Protein AF-A0A1T1GB81-F1 (afdb_monomer)

InterPro domains:
  IPR003439 ABC transporter-like, ATP-binding domain [PF00005] (100-125)
  IPR027417 P-loop containing nucleoside triphosphate hydrolase [G3DSA:3.40.50.300] (64-126)
  IPR027417 P-loop containing nucleoside triphosphate hydrolase [SSF52540] (36-125)

pLDDT: mean 88.66, std 5.82, range [67.81, 97.56]

Nearest PDB structures (foldseek):
  8qoe-assembly1_A  TM=6.851E-01  e=5.433E-01  Bacillus subtilis
  9dbq-assembly1_B  TM=5.123E-01  e=2.347E-01  Homo sapiens
  7ekl-assembly1_A  TM=4.984E-01  e=2.347E-01  Homo sapiens
  7sgr-assembly1_F  TM=5.328E-01  e=8.537E-01  Escherichia coli CFT073
  6par-assembly3_E  TM=5.739E-01  e=3.106E+00  Novosphingobium aromaticivorans DSM 12444

Mean predicted aligned error: 10.97 Å

Solvent-accessible surface area (backbone atoms only — not comparable to full-atom values): 7987 Å² total; per-residue (Å²): 110,70,70,55,52,41,51,48,44,46,47,46,17,69,74,70,67,76,42,53,71,70,56,31,51,51,55,39,52,51,54,63,62,49,47,58,60,54,52,50,54,62,66,42,47,65,56,53,54,51,51,50,53,53,51,53,52,56,62,69,63,66,67,79,76,89,63,94,71,71,85,73,80,82,82,67,93,81,64,55,68,50,75,44,75,67,43,66,49,67,52,96,82,67,84,48,72,41,67,72,37,74,46,78,47,52,70,91,64,89,83,84,92,83,78,63,90,91,68,41,63,69,72,73,76,106

Organism: Oceanospirillum linum (NCBI:txid966)

Secondary structure (DSSP, 8-state):
-HHHHHHHHHHHHHHH-SS-HHHHHHHHHHHHHHHHHHHHHHHHHHHHHHHHHHHHHHHHT-PPPP-S---PPPP-TT--EEEEEEEEEE-TTSS-EEEEEEEEEETT--------TTSSHHHHH-

Foldseek 3Di:
DLVVVLVVLCCCCPVVVPHDPVVSVVVSVCSVVVVVVVVVVVVCVVVVVVVVVVVVVVVVVVDDPDDPDDDDPDDDPPDFKDWQALDKDADPVNPAIDDRDTDIDGPPDDDDDDDDPRNCSVVVVD

Radius of gyration: 36.23 Å; Cα contacts (8 Å, |Δi|>4): 73; chains: 1; bounding box: 76×23×84 Å

Sequence (126 aa):
MMLGAIGLVFWMANSLGWADTNVAATYSLTLLFLRTPLLSAVGALPTLLTAQVAFNKLNKFALAPFKAEFPRPQAFPNWQTLELRNVTFAYQDNAFSVGPINLTIKRGELLFLIGGNGSGKSTLAM

Structure (mmCIF, N/CA/C/O backbone):
data_AF-A0A1T1GB81-F1
#
_entry.id   AF-A0A1T1GB81-F1
#
loop_
_atom_site.group_PDB
_atom_site.id
_atom_site.type_symbol
_atom_site.label_atom_id
_atom_site.label_alt_id
_atom_site.label_comp_id
_atom_site.label_asym_id
_atom_site.label_entity_id
_atom_site.label_seq_id
_atom_site.pdbx_PDB_ins_code
_atom_site.Cartn_x
_atom_site.Cartn_y
_atom_site.Cartn_z
_atom_site.occupancy
_atom_site.B_iso_or_equiv
_atom_site.auth_seq_id
_atom_site.auth_comp_id
_atom_site.auth_asym_id
_atom_site.auth_atom_id
_atom_site.pdbx_PDB_model_num
ATOM 1 N N . MET A 1 1 ? 32.316 12.333 -31.257 1.00 72.44 1 MET A N 1
ATOM 2 C CA . MET A 1 1 ? 32.323 10.868 -31.473 1.00 72.44 1 MET A CA 1
ATOM 3 C C . MET A 1 1 ? 31.553 10.465 -32.730 1.00 72.44 1 MET A C 1
ATOM 5 O O . MET A 1 1 ? 32.191 10.004 -33.660 1.00 72.44 1 MET A O 1
ATOM 9 N N . MET A 1 2 ? 30.237 10.704 -32.840 1.00 80.31 2 MET A N 1
ATOM 10 C CA . MET A 1 2 ? 29.444 10.229 -33.997 1.00 80.31 2 MET A CA 1
ATOM 11 C C . MET A 1 2 ? 29.805 10.874 -35.349 1.00 80.31 2 MET A C 1
ATOM 13 O O . MET A 1 2 ? 29.930 10.164 -36.336 1.00 80.31 2 MET A O 1
ATOM 17 N N . LEU A 1 3 ? 30.073 12.185 -35.388 1.00 83.88 3 LEU A N 1
ATOM 18 C CA . LEU A 1 3 ? 30.587 12.850 -36.600 1.00 83.88 3 LEU A CA 1
ATOM 19 C C . LEU A 1 3 ? 31.945 12.279 -37.050 1.00 83.88 3 LEU A C 1
ATOM 21 O O . LEU A 1 3 ? 32.222 12.219 -38.241 1.00 83.88 3 LEU A O 1
ATOM 25 N N . GLY A 1 4 ? 32.760 11.800 -36.102 1.00 86.81 4 GLY A N 1
ATOM 26 C CA . GLY A 1 4 ? 34.022 11.114 -36.393 1.00 86.81 4 GLY A CA 1
ATOM 27 C C . GLY A 1 4 ? 33.811 9.722 -36.990 1.00 86.81 4 GLY A C 1
ATOM 28 O O . GLY A 1 4 ? 34.503 9.364 -37.932 1.00 86.81 4 GLY A O 1
ATOM 29 N N . ALA A 1 5 ? 32.816 8.967 -36.508 1.00 85.56 5 ALA A N 1
ATOM 30 C CA . ALA A 1 5 ? 32.439 7.680 -37.098 1.00 85.56 5 ALA A CA 1
ATOM 31 C C . ALA A 1 5 ? 31.902 7.844 -38.531 1.00 85.56 5 ALA A C 1
ATOM 33 O O . ALA A 1 5 ? 32.264 7.072 -39.409 1.00 85.56 5 ALA A O 1
ATOM 34 N N . ILE A 1 6 ? 31.110 8.889 -38.786 1.00 89.25 6 ILE A N 1
ATOM 35 C CA . ILE A 1 6 ? 30.641 9.245 -40.136 1.00 89.25 6 ILE A CA 1
ATOM 36 C C . ILE A 1 6 ? 31.829 9.603 -41.033 1.00 89.25 6 ILE A C 1
ATOM 38 O O . ILE A 1 6 ? 31.960 9.059 -42.125 1.00 89.25 6 ILE A O 1
ATOM 42 N N . GLY A 1 7 ? 32.741 10.455 -40.554 1.00 87.44 7 GLY A N 1
ATOM 43 C CA . GLY A 1 7 ? 33.967 10.789 -41.281 1.00 87.44 7 GLY A CA 1
ATOM 44 C C . GLY A 1 7 ? 34.814 9.558 -41.620 1.00 87.44 7 GLY A C 1
ATOM 45 O O . GLY A 1 7 ? 35.313 9.451 -42.735 1.00 87.44 7 GLY A O 1
ATOM 46 N N . LEU A 1 8 ? 34.909 8.595 -40.698 1.00 88.81 8 LEU A N 1
ATOM 47 C CA . LEU A 1 8 ? 35.611 7.329 -40.911 1.00 88.81 8 LEU A CA 1
ATOM 48 C C . LEU A 1 8 ? 34.922 6.454 -41.969 1.00 88.81 8 LEU A C 1
ATOM 50 O O . LEU A 1 8 ? 35.605 5.911 -42.828 1.00 88.81 8 LEU A O 1
ATOM 54 N N . VAL A 1 9 ? 33.587 6.366 -41.963 1.00 88.62 9 VAL A N 1
ATOM 55 C CA . VAL A 1 9 ? 32.816 5.634 -42.988 1.00 88.62 9 VAL A CA 1
ATOM 56 C C . VAL A 1 9 ? 33.066 6.218 -44.382 1.00 88.62 9 VAL A C 1
ATOM 58 O O . VAL A 1 9 ? 33.345 5.470 -45.318 1.00 88.62 9 VAL A O 1
ATOM 61 N N . PHE A 1 10 ? 33.033 7.546 -44.523 1.00 88.69 10 PHE A N 1
ATOM 62 C CA . PHE A 1 10 ? 33.326 8.212 -45.798 1.00 88.69 10 PHE A CA 1
ATOM 63 C C . PHE A 1 10 ? 34.787 8.053 -46.223 1.00 88.69 10 PHE A C 1
ATOM 65 O O . PHE A 1 10 ? 35.067 7.847 -47.404 1.00 88.69 10 PHE A O 1
ATOM 72 N N . TRP A 1 11 ? 35.722 8.128 -45.275 1.00 89.00 11 TRP A N 1
ATOM 73 C CA . TRP A 1 11 ? 37.136 7.905 -45.553 1.00 89.00 11 TRP A CA 1
ATOM 74 C C . TRP A 1 11 ? 37.387 6.471 -46.023 1.00 89.00 11 TRP A C 1
ATOM 76 O O . TRP A 1 11 ? 38.045 6.287 -47.040 1.00 89.00 11 TRP A O 1
ATOM 86 N N . MET A 1 12 ? 36.822 5.462 -45.359 1.00 86.69 12 MET A N 1
ATOM 87 C CA . MET A 1 12 ? 36.969 4.058 -45.756 1.00 86.69 12 MET A CA 1
ATOM 88 C C . MET A 1 12 ? 36.362 3.773 -47.133 1.00 86.69 12 MET A C 1
ATOM 90 O O . MET A 1 12 ? 36.991 3.097 -47.943 1.00 86.69 12 MET A O 1
ATOM 94 N N . ALA A 1 13 ? 35.180 4.322 -47.424 1.00 87.88 13 ALA A N 1
ATOM 95 C CA . ALA A 1 13 ? 34.539 4.171 -48.729 1.00 87.88 13 ALA A CA 1
ATOM 96 C C . ALA A 1 13 ? 35.400 4.764 -49.859 1.00 87.88 13 ALA A C 1
ATOM 98 O O . ALA A 1 13 ? 35.723 4.072 -50.822 1.00 87.88 13 ALA A O 1
ATOM 99 N N . ASN A 1 14 ? 35.857 6.009 -49.690 1.00 83.44 14 ASN A N 1
ATOM 100 C CA . ASN A 1 14 ? 36.549 6.747 -50.747 1.00 83.44 14 ASN A CA 1
ATOM 101 C C . ASN A 1 14 ? 38.048 6.424 -50.866 1.00 83.44 14 ASN A C 1
ATOM 103 O O . ASN A 1 14 ? 38.584 6.481 -51.967 1.00 83.44 14 ASN A O 1
ATOM 107 N N . SER A 1 15 ? 38.746 6.120 -49.764 1.00 83.50 15 SER A N 1
ATOM 108 C CA . SER A 1 15 ? 40.202 5.885 -49.791 1.00 83.50 15 SER A CA 1
A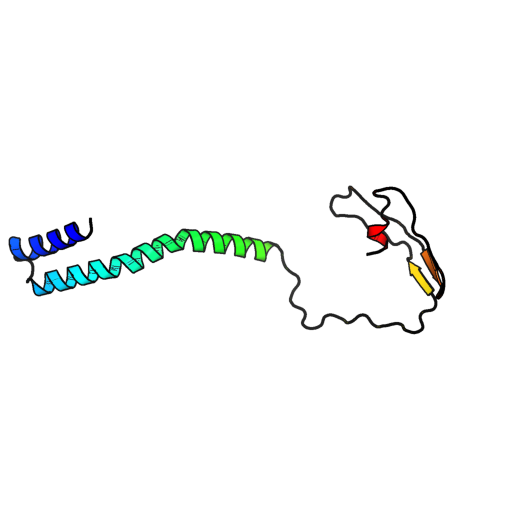TOM 109 C C . SER A 1 15 ? 40.581 4.433 -50.071 1.00 83.50 15 SER A C 1
ATOM 111 O O . SER A 1 15 ? 41.576 4.199 -50.751 1.00 83.50 15 SER A O 1
ATOM 113 N N . LEU A 1 16 ? 39.797 3.459 -49.590 1.00 83.19 16 LEU A N 1
ATOM 114 C CA . LEU A 1 16 ? 40.047 2.039 -49.856 1.00 83.19 16 LEU A CA 1
ATOM 115 C C . LEU A 1 16 ? 39.246 1.503 -51.055 1.00 83.19 16 LEU A C 1
ATOM 117 O O . LEU A 1 16 ? 39.429 0.349 -51.437 1.00 83.19 16 LEU A O 1
ATOM 121 N N . GLY A 1 17 ? 38.360 2.317 -51.645 1.00 81.88 17 GLY A N 1
ATOM 122 C CA . GLY A 1 17 ? 37.514 1.922 -52.777 1.00 81.88 17 GLY A CA 1
ATOM 123 C C . GLY A 1 17 ? 36.505 0.826 -52.429 1.00 81.88 17 GLY A C 1
ATOM 124 O O . GLY A 1 17 ? 36.053 0.098 -53.306 1.00 81.88 17 GLY A O 1
ATOM 125 N N . TRP A 1 18 ? 36.187 0.663 -51.143 1.00 79.75 18 TRP A N 1
ATOM 126 C CA . TRP A 1 18 ? 35.307 -0.404 -50.661 1.00 79.75 18 TRP A CA 1
ATOM 127 C C . TRP A 1 18 ? 33.837 -0.166 -51.002 1.00 79.75 18 TRP A C 1
ATOM 129 O O . TRP A 1 18 ? 33.059 -1.118 -51.010 1.00 79.75 18 TRP A O 1
ATOM 139 N N . ALA A 1 19 ? 33.445 1.088 -51.234 1.00 84.25 19 ALA A N 1
ATOM 140 C CA . ALA A 1 19 ? 32.074 1.454 -51.546 1.00 84.25 19 ALA A CA 1
ATOM 141 C C . ALA A 1 19 ? 31.978 2.865 -52.142 1.00 84.25 19 ALA A C 1
ATOM 143 O O . ALA A 1 19 ? 32.863 3.699 -51.959 1.00 84.25 19 ALA A O 1
ATOM 144 N N . ASP A 1 20 ? 30.845 3.146 -52.776 1.00 86.50 20 ASP A N 1
ATOM 145 C CA . ASP A 1 20 ? 30.543 4.441 -53.374 1.00 86.50 20 ASP A CA 1
ATOM 146 C C . ASP A 1 20 ? 30.031 5.439 -52.320 1.00 86.50 20 ASP A C 1
ATOM 148 O O . ASP A 1 20 ? 29.460 5.064 -51.288 1.00 86.50 20 ASP A O 1
ATOM 152 N N . THR A 1 21 ? 30.104 6.736 -52.630 1.00 86.75 21 THR A N 1
ATOM 153 C CA . THR A 1 21 ? 29.592 7.825 -51.778 1.00 86.75 21 THR A CA 1
ATOM 154 C C . THR A 1 21 ? 28.130 7.624 -51.357 1.00 86.75 21 THR A C 1
ATOM 156 O O . THR A 1 21 ? 27.749 7.981 -50.242 1.00 86.75 21 THR A O 1
ATOM 159 N N . ASN A 1 22 ? 27.306 7.019 -52.219 1.00 89.25 22 ASN A N 1
ATOM 160 C CA . ASN A 1 22 ? 25.894 6.759 -51.933 1.00 89.25 22 ASN A CA 1
ATOM 161 C C . ASN A 1 22 ? 25.700 5.696 -50.831 1.00 89.25 22 ASN A C 1
ATOM 163 O O . ASN A 1 22 ? 24.854 5.835 -49.943 1.00 89.25 22 ASN A O 1
ATOM 167 N N . VAL A 1 23 ? 26.538 4.656 -50.837 1.00 89.31 23 VAL A N 1
ATOM 168 C CA . VAL A 1 23 ? 26.540 3.611 -49.806 1.00 89.31 23 VAL A CA 1
ATOM 169 C C . VAL A 1 23 ? 27.020 4.202 -48.478 1.00 89.31 23 VAL A C 1
ATOM 171 O O . VAL A 1 23 ? 26.357 4.034 -47.454 1.00 89.31 23 VAL A O 1
ATOM 174 N N . ALA A 1 24 ? 28.105 4.984 -48.493 1.00 89.44 24 ALA A N 1
ATOM 175 C CA . ALA A 1 24 ? 28.629 5.659 -47.301 1.00 89.44 24 ALA A CA 1
ATOM 176 C C . ALA A 1 24 ? 27.609 6.618 -46.658 1.00 89.44 24 ALA A C 1
ATOM 178 O O . ALA A 1 24 ? 27.459 6.640 -45.430 1.00 89.44 24 ALA A O 1
ATOM 179 N N . ALA A 1 25 ? 26.867 7.372 -47.478 1.00 90.62 25 ALA A N 1
ATOM 180 C CA . ALA A 1 25 ? 25.799 8.256 -47.022 1.00 90.62 25 ALA A CA 1
ATOM 181 C C . ALA A 1 25 ? 24.655 7.474 -46.360 1.00 90.62 25 ALA A C 1
ATOM 183 O O . ALA A 1 25 ? 24.209 7.844 -45.273 1.00 90.62 25 ALA A O 1
ATOM 184 N N . THR A 1 26 ? 24.239 6.357 -46.966 1.00 91.69 26 THR A N 1
ATOM 185 C CA . THR A 1 26 ? 23.181 5.488 -46.430 1.00 91.69 26 THR A CA 1
ATOM 186 C C . THR A 1 26 ? 23.569 4.923 -45.062 1.00 91.69 26 THR A C 1
ATOM 188 O O . THR A 1 26 ? 22.829 5.102 -44.097 1.00 91.69 26 THR A O 1
ATOM 191 N N . TYR A 1 27 ? 24.766 4.340 -44.934 1.00 90.19 27 TYR A N 1
ATOM 192 C CA . TYR A 1 27 ? 25.269 3.819 -43.656 1.00 90.19 27 TYR A CA 1
ATOM 193 C C . TYR A 1 27 ? 25.392 4.903 -42.584 1.00 90.19 27 TYR A C 1
ATOM 195 O O . TYR A 1 27 ? 25.021 4.688 -41.429 1.00 90.19 27 TYR A O 1
ATOM 203 N N . SER A 1 28 ? 25.885 6.082 -42.964 1.00 89.94 28 SER A N 1
ATOM 204 C CA . SER A 1 28 ? 26.013 7.217 -42.050 1.00 89.94 28 SER A CA 1
ATOM 205 C C . SER A 1 28 ? 24.653 7.665 -41.521 1.00 89.94 28 SER A C 1
ATOM 207 O O . SER A 1 28 ? 24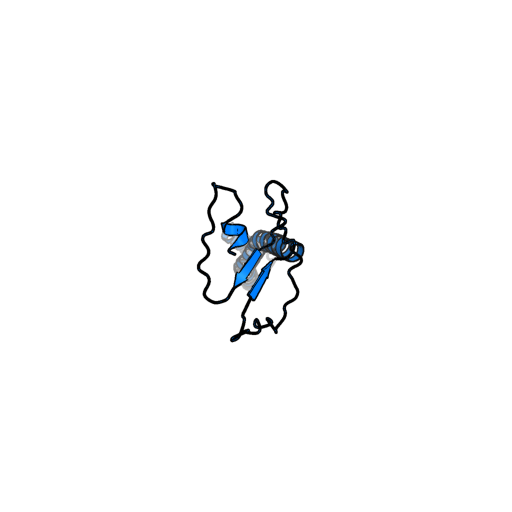.508 7.903 -40.322 1.00 89.94 28 SER A O 1
ATOM 209 N N . LEU A 1 29 ? 23.638 7.721 -42.387 1.00 92.00 29 LEU A N 1
ATOM 210 C CA . LEU A 1 29 ? 22.274 8.080 -42.011 1.00 92.00 29 LEU A CA 1
ATOM 211 C C . LEU A 1 29 ? 21.650 7.022 -41.089 1.00 92.00 29 LEU A C 1
ATOM 213 O O . LEU A 1 29 ? 21.068 7.364 -40.061 1.00 92.00 29 LEU A O 1
ATOM 217 N N . THR A 1 30 ? 21.834 5.735 -41.390 1.00 91.38 30 THR A N 1
ATOM 218 C CA . THR A 1 30 ? 21.371 4.645 -40.521 1.00 91.38 30 THR A CA 1
ATOM 219 C C . THR A 1 30 ? 22.022 4.717 -39.139 1.00 91.38 30 THR A C 1
ATOM 221 O O . THR A 1 30 ? 21.320 4.633 -38.134 1.00 91.38 30 THR A O 1
ATOM 224 N N . LEU A 1 31 ? 23.338 4.942 -39.057 1.00 88.94 31 LEU A N 1
ATOM 225 C CA . LEU A 1 31 ? 24.051 5.094 -37.782 1.00 88.94 31 LEU A CA 1
ATOM 226 C C . LEU A 1 31 ? 23.580 6.323 -36.990 1.00 88.94 31 LEU A C 1
ATOM 228 O O . LEU A 1 31 ? 23.425 6.240 -35.769 1.00 88.94 31 LEU A O 1
ATOM 232 N N . LEU A 1 32 ? 23.316 7.442 -37.675 1.00 87.75 32 LEU A N 1
ATOM 233 C CA . LEU A 1 32 ? 22.770 8.659 -37.068 1.00 87.75 32 LEU A CA 1
ATOM 234 C C . LEU A 1 32 ? 21.423 8.395 -36.392 1.00 87.75 32 LEU A C 1
ATOM 236 O O . LEU A 1 32 ? 21.228 8.788 -35.240 1.00 87.75 32 LEU A O 1
ATOM 240 N N . PHE A 1 33 ? 20.511 7.717 -37.090 1.00 91.06 33 PHE A N 1
ATOM 241 C CA . PHE A 1 33 ? 19.160 7.482 -36.588 1.00 91.06 33 PHE A CA 1
ATOM 242 C C . PHE A 1 33 ? 19.057 6.305 -35.620 1.00 91.06 33 PHE A C 1
ATOM 244 O O . PHE A 1 33 ? 18.209 6.344 -34.734 1.00 91.06 33 PHE A O 1
ATOM 251 N N . LEU A 1 34 ? 19.927 5.295 -35.718 1.00 91.19 34 LEU A N 1
ATOM 252 C CA . LEU A 1 34 ? 19.912 4.137 -34.818 1.00 91.19 34 LEU A CA 1
ATOM 253 C C . LEU A 1 34 ? 20.429 4.476 -33.411 1.00 91.19 34 LEU A C 1
ATOM 255 O O . LEU A 1 34 ? 20.060 3.825 -32.434 1.00 91.19 34 LEU A O 1
ATOM 259 N N . ARG A 1 35 ? 21.245 5.528 -33.275 1.00 88.38 35 ARG A N 1
ATOM 260 C CA . ARG A 1 35 ? 21.792 5.949 -31.979 1.00 88.38 35 ARG A CA 1
ATOM 261 C C . ARG A 1 35 ? 20.707 6.295 -30.959 1.00 88.38 35 ARG A C 1
ATOM 263 O O . ARG A 1 35 ? 20.809 5.882 -29.807 1.00 88.38 35 ARG A O 1
ATOM 270 N N . THR A 1 36 ? 19.709 7.082 -31.352 1.00 91.38 36 THR A N 1
ATOM 271 C CA . THR A 1 36 ? 18.652 7.552 -30.443 1.00 91.38 36 THR A CA 1
ATOM 272 C C . THR A 1 36 ? 17.853 6.399 -29.820 1.00 91.38 36 THR A C 1
ATOM 274 O O . THR A 1 36 ? 17.798 6.345 -28.589 1.00 91.38 36 THR A O 1
ATOM 277 N N . PRO A 1 37 ? 17.296 5.440 -30.591 1.00 93.75 37 PRO A N 1
ATOM 278 C CA . PRO A 1 37 ? 16.600 4.298 -30.012 1.00 93.75 37 PRO A CA 1
ATOM 279 C C . PRO A 1 37 ? 17.531 3.433 -29.154 1.00 93.75 37 PRO A C 1
ATOM 281 O O . PRO A 1 37 ? 17.134 3.059 -28.053 1.00 93.75 37 PRO A O 1
ATOM 284 N N . LEU A 1 38 ? 18.786 3.204 -29.567 1.00 92.62 38 LEU A N 1
ATOM 285 C CA . LEU A 1 38 ? 19.773 2.459 -28.769 1.00 92.62 38 LEU A CA 1
ATOM 286 C C . LEU A 1 38 ? 20.008 3.088 -27.392 1.00 92.62 38 LEU A C 1
ATOM 288 O O . LEU A 1 38 ? 19.913 2.407 -26.372 1.00 92.62 38 LEU A O 1
ATOM 292 N N . LEU A 1 39 ? 20.279 4.393 -27.347 1.00 91.12 39 LEU A N 1
ATOM 293 C CA . LEU A 1 39 ? 20.506 5.092 -26.083 1.00 91.12 39 LEU A CA 1
ATOM 294 C C . LEU A 1 39 ? 19.242 5.138 -25.224 1.00 91.12 39 LEU A C 1
ATOM 296 O O . LEU A 1 39 ? 19.336 4.965 -24.012 1.00 91.12 39 LEU A O 1
ATOM 300 N N . SER A 1 40 ? 18.069 5.323 -25.835 1.00 93.44 40 SER A N 1
ATOM 301 C CA . SER A 1 40 ? 16.798 5.311 -25.103 1.00 93.44 40 SER A CA 1
ATOM 302 C C . SER A 1 40 ? 16.495 3.942 -24.489 1.00 93.44 40 SER A C 1
ATOM 304 O O . SER A 1 40 ? 16.052 3.873 -23.346 1.00 93.44 40 SER A O 1
ATOM 306 N N . ALA A 1 41 ? 16.813 2.852 -25.194 1.00 94.81 41 ALA A N 1
ATOM 307 C CA . ALA A 1 41 ? 16.625 1.494 -24.704 1.00 94.81 41 ALA A CA 1
ATOM 308 C C . ALA A 1 41 ? 17.538 1.202 -23.508 1.00 94.81 41 ALA A C 1
ATOM 310 O O . ALA A 1 41 ? 17.077 0.706 -22.482 1.00 94.81 41 ALA A O 1
ATOM 311 N N . VAL A 1 42 ? 18.819 1.577 -23.601 1.00 95.38 42 VAL A N 1
ATOM 312 C CA . VAL A 1 42 ? 19.768 1.438 -22.485 1.00 95.38 42 VAL A CA 1
ATOM 313 C C . VAL A 1 42 ? 19.345 2.313 -21.302 1.00 95.38 42 VAL A C 1
ATOM 315 O O . VAL A 1 42 ? 19.363 1.858 -20.159 1.00 95.38 42 VAL A O 1
ATOM 318 N N . GLY A 1 43 ? 18.904 3.544 -21.570 1.00 93.94 43 GLY A N 1
ATOM 319 C CA . GLY A 1 43 ? 18.415 4.474 -20.552 1.00 93.94 43 GLY A CA 1
ATOM 320 C C . GLY A 1 43 ? 17.124 4.025 -19.860 1.00 93.94 43 GLY A C 1
ATOM 321 O O . GLY A 1 43 ? 16.885 4.422 -18.724 1.00 93.94 43 GLY A O 1
ATOM 322 N N . ALA A 1 44 ? 16.316 3.173 -20.497 1.00 95.94 44 ALA A N 1
ATOM 323 C CA . ALA A 1 44 ? 15.090 2.630 -19.915 1.00 95.94 44 ALA A CA 1
ATOM 324 C C . ALA A 1 44 ? 15.338 1.470 -18.933 1.00 95.94 44 ALA A C 1
ATOM 326 O O . ALA A 1 44 ? 14.469 1.179 -18.106 1.00 95.94 44 ALA A O 1
ATOM 327 N N . LEU A 1 45 ? 16.510 0.818 -18.980 1.00 95.56 45 LEU A N 1
ATOM 328 C CA . LEU A 1 45 ? 16.814 -0.344 -18.132 1.00 95.56 45 LEU A CA 1
ATOM 329 C C . LEU A 1 45 ? 16.639 -0.060 -16.627 1.00 95.56 45 LEU A C 1
ATOM 331 O O . LEU A 1 45 ? 15.934 -0.830 -15.970 1.00 95.56 45 LEU A O 1
ATOM 335 N N . PRO A 1 46 ? 17.183 1.030 -16.048 1.00 96.00 46 PRO A N 1
ATOM 336 C CA . PRO A 1 46 ? 17.024 1.303 -14.617 1.00 96.00 46 PRO A CA 1
ATOM 337 C C . PRO A 1 46 ? 15.565 1.547 -14.212 1.00 96.00 46 PRO A C 1
ATOM 339 O O . PRO A 1 46 ? 15.130 1.127 -13.135 1.00 96.00 46 PRO A O 1
ATOM 342 N N . THR A 1 47 ? 14.787 2.192 -15.084 1.00 96.88 47 THR A N 1
ATOM 343 C CA . THR A 1 47 ? 13.360 2.446 -14.859 1.00 96.88 47 THR A CA 1
ATOM 344 C C . THR A 1 47 ? 12.576 1.141 -14.817 1.00 96.88 47 THR A C 1
ATOM 346 O O . THR A 1 47 ? 11.775 0.944 -13.904 1.00 96.88 47 THR A O 1
ATOM 349 N N . LEU A 1 48 ? 12.850 0.217 -15.743 1.00 97.25 48 LEU A N 1
ATOM 350 C CA . LEU A 1 48 ? 12.222 -1.105 -15.758 1.00 97.25 48 LEU A CA 1
ATOM 351 C C . LEU A 1 48 ? 12.582 -1.925 -14.513 1.00 97.25 48 LEU A C 1
ATOM 353 O O . LEU A 1 48 ? 11.700 -2.532 -13.908 1.00 97.25 48 LEU A O 1
ATOM 357 N N . LEU A 1 49 ? 13.843 -1.888 -14.069 1.00 97.06 49 LEU A N 1
ATOM 358 C CA . LEU A 1 49 ? 14.259 -2.554 -12.829 1.00 97.06 49 LEU A CA 1
ATOM 359 C C . LEU A 1 49 ? 13.525 -1.992 -11.603 1.00 97.06 49 LEU A C 1
ATOM 361 O O . LEU A 1 49 ? 13.035 -2.749 -10.764 1.00 97.06 49 LEU A O 1
ATOM 365 N N . THR A 1 50 ? 13.399 -0.668 -11.515 1.00 97.19 50 THR A N 1
ATOM 366 C CA . THR A 1 50 ? 12.687 -0.009 -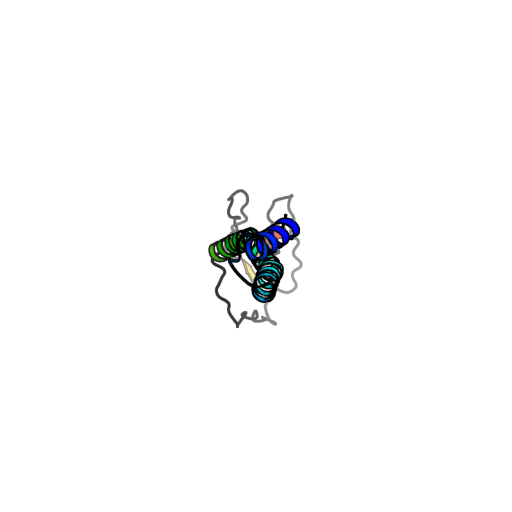10.409 1.00 97.19 50 THR A CA 1
ATOM 367 C C . THR A 1 50 ? 11.198 -0.351 -10.423 1.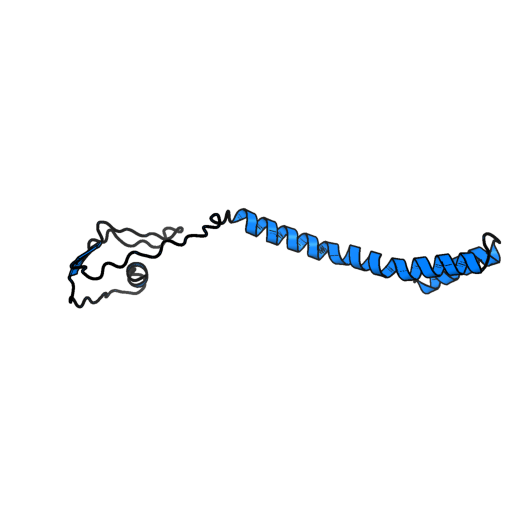00 97.19 50 THR A C 1
ATOM 369 O O . THR A 1 50 ? 10.629 -0.683 -9.379 1.00 97.19 50 THR A O 1
ATOM 372 N N . ALA A 1 51 ? 10.575 -0.343 -11.604 1.00 97.56 51 ALA A N 1
ATOM 373 C CA . ALA A 1 51 ? 9.187 -0.753 -11.780 1.00 97.56 51 ALA A CA 1
ATOM 374 C C . ALA A 1 51 ? 8.973 -2.210 -11.342 1.00 97.56 51 ALA A C 1
ATOM 376 O O . ALA A 1 51 ? 8.020 -2.497 -10.618 1.00 97.56 51 ALA A O 1
ATOM 377 N N . GLN A 1 52 ? 9.897 -3.114 -11.684 1.00 96.62 52 GLN A N 1
ATOM 378 C CA . GLN A 1 52 ? 9.825 -4.515 -11.272 1.00 96.62 52 GLN A CA 1
ATOM 379 C C . GLN A 1 52 ? 9.899 -4.678 -9.747 1.00 96.62 52 GLN A C 1
ATOM 381 O O . GLN A 1 52 ? 9.153 -5.469 -9.172 1.00 96.62 52 GLN A O 1
ATOM 386 N N . VAL A 1 53 ? 10.765 -3.922 -9.064 1.00 96.06 53 VAL A N 1
ATOM 387 C CA . VAL A 1 53 ? 10.852 -3.949 -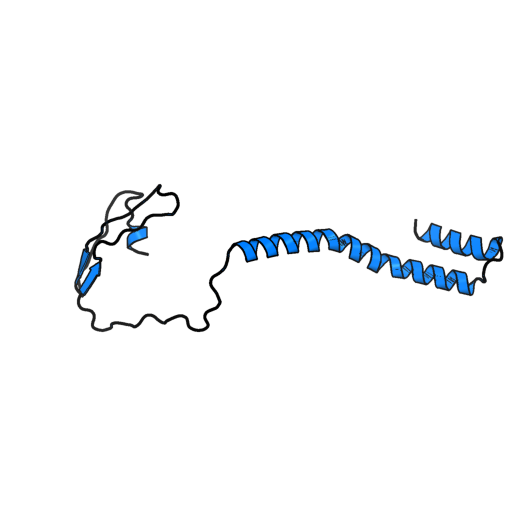7.593 1.00 96.06 53 VAL A CA 1
ATOM 388 C C . VAL A 1 53 ? 9.558 -3.443 -6.957 1.00 96.06 53 VAL A C 1
ATOM 390 O O . VAL A 1 53 ? 9.066 -4.060 -6.010 1.00 96.06 53 VAL A O 1
ATOM 393 N N . ALA A 1 54 ? 8.990 -2.349 -7.469 1.00 95.62 54 ALA A N 1
ATOM 394 C CA . ALA A 1 54 ? 7.715 -1.820 -6.990 1.00 95.62 54 ALA A CA 1
ATOM 395 C C . ALA A 1 54 ? 6.576 -2.832 -7.194 1.00 95.62 54 ALA A C 1
ATOM 397 O O . ALA A 1 54 ? 5.831 -3.117 -6.258 1.00 95.62 54 ALA A O 1
ATOM 398 N N . PHE A 1 55 ? 6.502 -3.448 -8.374 1.00 94.00 55 PHE A N 1
ATOM 399 C CA . PHE A 1 55 ? 5.516 -4.479 -8.687 1.00 94.00 55 PHE A CA 1
ATOM 400 C C . PHE A 1 55 ? 5.655 -5.708 -7.778 1.00 94.00 55 PHE A C 1
ATOM 402 O O . PHE A 1 55 ? 4.676 -6.186 -7.209 1.00 94.00 55 PHE A O 1
ATOM 409 N N . ASN A 1 56 ? 6.886 -6.169 -7.543 1.00 93.12 56 ASN A N 1
ATOM 410 C CA . ASN A 1 56 ? 7.154 -7.274 -6.624 1.00 93.12 56 ASN A CA 1
ATOM 411 C C . ASN A 1 56 ? 6.738 -6.943 -5.183 1.00 93.12 56 ASN A C 1
ATOM 413 O O . ASN A 1 56 ? 6.237 -7.818 -4.481 1.00 93.12 56 ASN A O 1
ATOM 417 N N . LYS A 1 57 ? 6.922 -5.696 -4.725 1.00 90.06 57 LYS A N 1
ATOM 418 C CA . LYS A 1 57 ? 6.436 -5.255 -3.407 1.00 90.06 57 LYS A CA 1
ATOM 419 C C . LYS A 1 57 ? 4.912 -5.306 -3.331 1.00 90.06 57 LYS A C 1
ATOM 421 O O . LYS A 1 57 ? 4.394 -5.836 -2.357 1.00 90.06 57 LYS A O 1
ATOM 426 N N . LEU A 1 58 ? 4.209 -4.822 -4.356 1.00 90.31 58 LEU A N 1
ATOM 427 C CA . LEU A 1 58 ? 2.745 -4.881 -4.408 1.00 90.31 58 LEU A CA 1
ATOM 428 C C . LEU A 1 58 ? 2.229 -6.324 -4.365 1.00 90.31 58 LEU A C 1
ATOM 430 O O . LEU A 1 58 ? 1.340 -6.627 -3.574 1.00 90.31 58 LEU A O 1
ATOM 434 N N . ASN A 1 59 ? 2.847 -7.233 -5.122 1.00 88.31 59 ASN A N 1
ATOM 435 C CA . ASN A 1 59 ? 2.467 -8.647 -5.109 1.00 88.31 59 ASN A CA 1
ATOM 436 C C . ASN A 1 59 ? 2.723 -9.327 -3.756 1.00 88.31 59 ASN A C 1
ATOM 438 O O . ASN A 1 59 ? 1.969 -10.216 -3.368 1.00 88.31 59 ASN A O 1
ATOM 442 N N . LYS A 1 60 ? 3.748 -8.900 -3.004 1.00 91.25 60 LYS A N 1
ATOM 443 C CA . LYS A 1 60 ? 4.014 -9.420 -1.651 1.00 91.25 60 LYS A CA 1
ATOM 444 C C . LYS A 1 60 ? 2.933 -9.056 -0.638 1.00 91.25 60 LYS A C 1
ATOM 446 O O . LYS A 1 60 ? 2.756 -9.802 0.316 1.00 91.25 60 LYS A O 1
ATOM 451 N N . PHE A 1 61 ? 2.222 -7.944 -0.826 1.00 86.06 61 PHE A N 1
ATOM 452 C CA . PHE A 1 61 ? 1.170 -7.531 0.105 1.00 86.06 61 PHE A CA 1
ATOM 453 C C . PHE A 1 61 ? -0.085 -8.411 0.046 1.00 86.06 61 PHE A C 1
ATOM 455 O O . PHE A 1 61 ? -0.969 -8.199 0.869 1.00 86.06 61 PHE A O 1
ATOM 462 N N . ALA A 1 62 ? -0.156 -9.389 -0.876 1.00 78.44 62 ALA A N 1
ATOM 463 C CA . ALA A 1 62 ? -1.241 -10.371 -0.972 1.00 78.44 62 ALA A CA 1
ATOM 464 C C . ALA A 1 62 ? -2.622 -9.722 -0.775 1.00 78.44 62 ALA A C 1
ATOM 466 O O . ALA A 1 62 ? -3.416 -10.144 0.067 1.00 78.44 62 ALA A O 1
ATOM 467 N N . LEU A 1 63 ? -2.851 -8.625 -1.508 1.00 83.25 63 LEU A N 1
ATOM 468 C CA . LEU A 1 63 ? -4.034 -7.787 -1.351 1.00 83.25 63 LEU A CA 1
ATOM 469 C C . LEU A 1 63 ? -5.298 -8.640 -1.445 1.00 83.25 63 LEU A C 1
ATOM 471 O O . LEU A 1 63 ? -5.373 -9.572 -2.251 1.00 83.25 63 LEU A O 1
ATOM 475 N N . ALA A 1 64 ? -6.293 -8.302 -0.622 1.00 81.31 64 ALA A N 1
ATOM 476 C CA . ALA A 1 64 ? -7.579 -8.974 -0.673 1.00 81.31 64 ALA A CA 1
ATOM 477 C C . ALA A 1 64 ? -8.114 -8.940 -2.117 1.00 81.31 64 ALA A C 1
ATOM 479 O O . ALA A 1 64 ? -8.019 -7.897 -2.776 1.00 81.31 64 ALA A O 1
ATOM 480 N N . PRO A 1 65 ? -8.661 -10.060 -2.623 1.00 82.81 65 PRO A N 1
ATOM 481 C CA . PRO A 1 65 ? -9.202 -10.094 -3.969 1.00 82.81 65 PRO A CA 1
ATOM 482 C C . PRO A 1 65 ? -10.283 -9.027 -4.095 1.00 82.81 65 PRO A C 1
ATOM 484 O O . PRO A 1 65 ? -11.059 -8.796 -3.162 1.00 82.81 65 PRO A O 1
ATOM 487 N N . PHE A 1 66 ? -10.329 -8.381 -5.256 1.00 83.69 66 PHE A N 1
ATOM 488 C CA . PHE A 1 66 ? -11.370 -7.412 -5.546 1.00 83.69 66 PHE A CA 1
ATOM 489 C C . PHE A 1 66 ? -12.749 -8.059 -5.354 1.00 83.69 66 PHE A C 1
ATOM 491 O O . PHE A 1 66 ? -13.051 -9.094 -5.949 1.00 83.69 66 PHE A O 1
ATOM 498 N N . LYS A 1 67 ? -13.585 -7.437 -4.522 1.00 83.44 67 LYS A N 1
ATOM 499 C CA . LYS A 1 67 ? -14.993 -7.794 -4.345 1.00 83.44 67 LYS A CA 1
ATOM 500 C C . LYS A 1 67 ? -15.831 -6.634 -4.864 1.00 83.44 67 LYS A C 1
ATOM 502 O O . LYS A 1 67 ? -15.762 -5.539 -4.314 1.00 83.44 67 LYS A O 1
ATOM 507 N N . ALA A 1 68 ? -16.605 -6.881 -5.922 1.00 80.62 68 ALA A N 1
ATOM 508 C CA . ALA A 1 68 ? -17.509 -5.885 -6.504 1.00 80.62 68 ALA A CA 1
ATOM 509 C C . ALA A 1 68 ? -18.601 -5.448 -5.512 1.00 80.62 68 ALA A C 1
ATOM 511 O O . ALA A 1 68 ? -19.073 -4.314 -5.540 1.00 80.62 68 ALA A O 1
ATOM 512 N N . GLU A 1 69 ? -18.972 -6.353 -4.611 1.00 80.44 69 GLU A N 1
ATOM 513 C CA . GLU A 1 69 ? -19.950 -6.118 -3.564 1.00 80.44 69 GLU A CA 1
ATOM 514 C C . GLU A 1 69 ? -19.229 -5.729 -2.275 1.00 80.44 69 GLU A C 1
ATOM 516 O O . GLU A 1 69 ? -18.601 -6.555 -1.608 1.00 80.44 69 GLU A O 1
ATOM 521 N N . PHE A 1 70 ? -19.329 -4.452 -1.914 1.00 76.38 70 PHE A N 1
ATOM 522 C CA . PHE A 1 70 ? -19.064 -4.021 -0.550 1.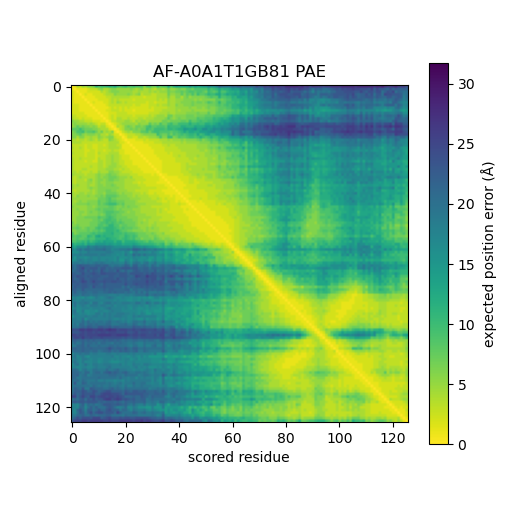00 76.38 70 PHE A CA 1
ATOM 523 C C . PHE A 1 70 ? -20.385 -4.159 0.214 1.00 76.38 70 PHE A C 1
ATOM 525 O O . PHE A 1 70 ? -21.332 -3.436 -0.123 1.00 76.38 70 PHE A O 1
ATOM 532 N N . PRO A 1 71 ? -20.514 -5.095 1.176 1.00 77.88 71 PRO A N 1
ATOM 533 C CA . PRO A 1 71 ? -21.764 -5.274 1.897 1.00 77.88 71 PRO A CA 1
ATOM 534 C C . PRO A 1 71 ? -22.119 -3.949 2.565 1.00 77.88 71 PRO A C 1
ATOM 536 O O . PRO A 1 71 ? -21.386 -3.444 3.417 1.00 77.88 71 PRO A O 1
ATOM 539 N N . ARG A 1 72 ? -23.228 -3.347 2.133 1.00 79.94 72 ARG A N 1
ATOM 540 C CA . ARG A 1 72 ? -23.742 -2.151 2.789 1.00 79.94 72 ARG A CA 1
ATOM 541 C C . ARG A 1 72 ? -24.227 -2.582 4.170 1.00 79.94 72 ARG A C 1
ATOM 543 O O . ARG A 1 72 ? -25.013 -3.531 4.235 1.00 79.94 72 ARG A O 1
ATOM 550 N N . PR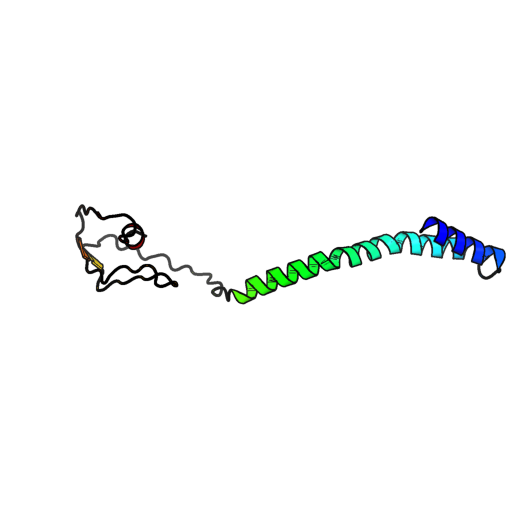O A 1 73 ? -23.779 -1.932 5.257 1.00 82.19 73 PRO A N 1
ATOM 551 C CA . PRO A 1 73 ? -24.274 -2.264 6.578 1.00 82.19 73 PRO A CA 1
ATOM 552 C C . PRO A 1 73 ? -25.798 -2.162 6.579 1.00 82.19 73 PRO A C 1
ATOM 554 O O . PRO A 1 73 ? -26.368 -1.174 6.109 1.00 82.19 73 PRO A O 1
ATOM 557 N N . GLN A 1 74 ? -26.459 -3.204 7.077 1.00 83.94 74 GLN A N 1
ATOM 558 C CA . GLN A 1 74 ? -27.901 -3.178 7.243 1.00 83.94 74 GLN A CA 1
ATOM 559 C C . GLN A 1 74 ? -28.229 -2.178 8.353 1.00 83.94 74 GLN A C 1
ATOM 561 O O . GLN A 1 74 ? -27.764 -2.314 9.483 1.00 83.94 74 GLN A O 1
ATOM 566 N N . ALA A 1 75 ? -29.001 -1.145 8.025 1.00 85.50 75 ALA A N 1
ATOM 567 C CA . ALA A 1 75 ? -29.457 -0.198 9.027 1.00 85.50 75 ALA A CA 1
ATOM 568 C C . ALA A 1 75 ? -30.494 -0.873 9.935 1.00 85.50 75 ALA A C 1
ATOM 570 O O . ALA A 1 75 ? -31.447 -1.484 9.450 1.00 85.50 75 ALA A O 1
ATOM 571 N N . PHE A 1 76 ? -30.339 -0.710 11.249 1.00 87.88 76 PHE A N 1
ATOM 572 C CA . PHE A 1 76 ? -31.312 -1.144 12.252 1.00 87.88 76 PHE A CA 1
ATOM 573 C C . PHE A 1 76 ? -32.032 0.088 12.823 1.00 87.88 76 PHE A C 1
ATOM 575 O O . PHE A 1 76 ? -31.664 0.569 13.894 1.00 87.88 76 PHE A O 1
ATOM 582 N N . PRO A 1 77 ? -33.045 0.644 12.129 1.00 86.31 77 PRO A N 1
ATOM 583 C CA . PRO A 1 77 ? -33.665 1.918 12.513 1.00 86.31 77 PRO A CA 1
ATOM 584 C C . PRO A 1 77 ? -34.359 1.874 13.884 1.00 86.31 77 PRO A C 1
ATOM 586 O O . PRO A 1 77 ? -34.481 2.900 14.549 1.00 86.31 77 PRO A O 1
ATOM 589 N N . ASN A 1 78 ? -34.776 0.684 14.325 1.00 91.31 78 ASN A N 1
ATOM 590 C CA . ASN A 1 78 ? -35.522 0.468 15.566 1.00 91.31 78 ASN A CA 1
ATOM 591 C C . ASN A 1 78 ? -34.685 -0.197 16.670 1.00 91.31 78 ASN A C 1
ATOM 593 O O . ASN A 1 78 ? -35.245 -0.865 17.542 1.00 91.31 78 ASN A O 1
ATOM 597 N N . TRP A 1 79 ? -33.357 -0.045 16.637 1.00 93.88 79 TRP A N 1
ATOM 598 C CA . TRP A 1 79 ? -32.485 -0.574 17.685 1.00 93.88 79 TRP A CA 1
ATOM 599 C C . TRP A 1 79 ? -32.891 -0.028 19.064 1.00 93.88 79 TRP A C 1
ATOM 601 O O . TRP A 1 79 ? -33.259 1.137 19.204 1.00 93.88 79 TRP A O 1
ATOM 611 N N . GLN A 1 80 ? -32.844 -0.883 20.083 1.00 94.94 80 GLN A N 1
ATOM 612 C CA . GLN A 1 80 ? -33.136 -0.501 21.474 1.00 94.94 80 GLN A CA 1
ATOM 613 C C . GLN A 1 80 ? -31.906 -0.604 22.362 1.00 94.94 80 GLN A C 1
ATOM 615 O O . GLN A 1 80 ? -31.787 0.099 23.366 1.00 94.94 80 GLN A O 1
ATOM 620 N N . THR A 1 81 ? -30.998 -1.508 22.009 1.00 95.19 81 THR A N 1
ATOM 621 C CA . THR A 1 81 ? -29.826 -1.823 22.809 1.00 95.19 81 THR A CA 1
ATOM 622 C C . THR A 1 81 ? -28.666 -2.162 21.886 1.00 95.19 81 THR A C 1
ATOM 624 O O . THR A 1 81 ? -28.847 -2.887 20.908 1.00 95.19 81 THR A O 1
ATOM 627 N N . LEU A 1 82 ? -27.494 -1.620 22.196 1.00 93.31 82 LEU A N 1
ATOM 628 C CA . LEU A 1 82 ? -26.217 -1.984 21.601 1.00 93.31 82 LEU A CA 1
ATOM 629 C C . LEU A 1 82 ? -25.379 -2.661 22.681 1.00 93.31 82 LEU A C 1
ATOM 631 O O . LEU A 1 82 ? -25.212 -2.109 23.766 1.00 93.31 82 LEU A O 1
ATOM 635 N N . GLU A 1 83 ? -24.870 -3.855 22.394 1.00 94.88 83 GLU A N 1
ATOM 636 C CA . GLU A 1 83 ? -24.108 -4.645 23.358 1.00 94.88 83 GLU A CA 1
ATOM 637 C C . GLU A 1 83 ? -22.746 -5.036 22.800 1.00 94.88 83 GLU A C 1
ATOM 639 O O . GLU A 1 83 ? -22.637 -5.641 21.735 1.00 94.88 83 GLU A O 1
ATOM 644 N N . LEU A 1 84 ? -21.709 -4.735 23.570 1.00 94.44 84 LEU A N 1
ATOM 645 C CA . LEU A 1 84 ? -20.365 -5.266 23.413 1.00 94.44 84 LEU A CA 1
ATOM 646 C C . LEU A 1 84 ? -20.213 -6.395 24.432 1.00 94.44 84 LEU A C 1
ATOM 648 O O . LEU A 1 84 ? -20.444 -6.183 25.622 1.00 94.44 84 LE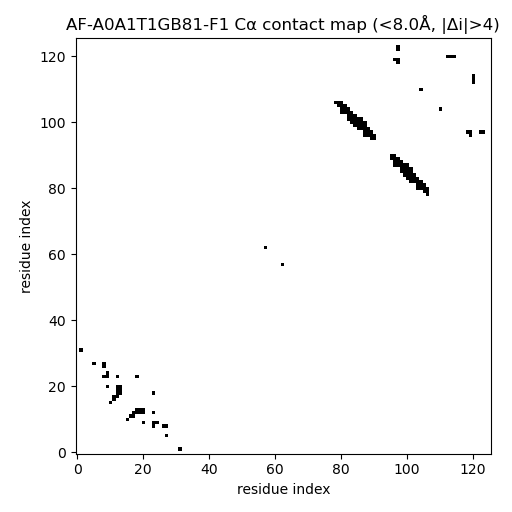U A O 1
ATOM 652 N N . ARG A 1 85 ? -19.856 -7.595 23.968 1.00 96.06 85 ARG A N 1
ATOM 653 C CA . ARG A 1 85 ? -19.710 -8.794 24.804 1.00 96.06 85 ARG A CA 1
ATOM 654 C C . ARG A 1 85 ? -18.296 -9.336 24.663 1.00 96.06 85 ARG A C 1
ATOM 656 O O . ARG A 1 85 ? -17.938 -9.830 23.599 1.00 96.06 85 ARG A O 1
ATOM 663 N N . ASN A 1 86 ? -17.513 -9.244 25.735 1.00 94.75 86 ASN A N 1
ATOM 664 C CA . ASN A 1 86 ? -16.116 -9.683 25.802 1.00 94.75 86 ASN A CA 1
ATOM 665 C C . ASN A 1 86 ? -15.251 -9.179 24.634 1.00 94.75 86 ASN A C 1
ATOM 667 O O . ASN A 1 86 ? -14.416 -9.914 24.111 1.00 94.75 86 ASN A O 1
ATOM 671 N N . VAL A 1 87 ? -15.453 -7.928 24.218 1.00 92.75 87 VAL A N 1
ATOM 672 C CA . VAL A 1 87 ? -14.719 -7.363 23.082 1.00 92.75 87 VAL A CA 1
ATOM 673 C C . VAL A 1 87 ? -13.286 -7.073 23.501 1.00 92.75 87 VAL A C 1
ATOM 675 O O . VAL A 1 87 ? -13.050 -6.336 24.460 1.00 92.75 87 VAL A O 1
ATOM 678 N N . THR A 1 88 ? -12.335 -7.653 22.779 1.00 91.75 88 THR A N 1
ATOM 679 C CA . THR A 1 88 ? -10.904 -7.418 22.951 1.00 91.75 88 THR A CA 1
ATOM 680 C C . THR A 1 88 ? -10.303 -6.919 21.648 1.00 91.75 88 THR A C 1
ATOM 682 O O . THR A 1 88 ? -10.718 -7.306 20.556 1.00 91.75 88 THR A O 1
ATOM 685 N N . PHE A 1 89 ? -9.311 -6.046 21.761 1.00 89.31 89 PHE A N 1
ATOM 686 C CA . PHE A 1 89 ? -8.549 -5.551 20.627 1.00 89.31 89 PHE A CA 1
ATOM 687 C C . PHE A 1 89 ? -7.081 -5.434 21.018 1.00 89.31 89 PHE A C 1
ATOM 689 O O . PHE A 1 89 ? -6.768 -4.923 22.090 1.00 89.31 89 PHE A O 1
ATOM 696 N N . ALA A 1 90 ? -6.177 -5.872 20.149 1.00 89.06 90 ALA A N 1
ATOM 697 C CA . ALA A 1 90 ? -4.740 -5.711 20.330 1.00 89.06 90 ALA A CA 1
ATOM 698 C C . ALA A 1 90 ? -4.093 -5.349 18.991 1.00 89.06 90 ALA A C 1
ATOM 700 O O . ALA A 1 90 ? -4.442 -5.917 17.954 1.00 89.06 90 ALA A O 1
ATOM 701 N N . TYR A 1 91 ? -3.149 -4.407 19.013 1.00 84.44 91 TYR A N 1
ATOM 702 C CA . TYR A 1 91 ? -2.315 -4.124 17.842 1.00 84.44 91 TYR A CA 1
ATOM 703 C C . TYR A 1 91 ? -1.258 -5.222 17.659 1.00 84.44 91 TYR A C 1
ATOM 705 O O . TYR A 1 91 ? -0.861 -5.872 18.625 1.00 84.44 91 TYR A O 1
ATOM 713 N N . GLN A 1 92 ? -0.781 -5.407 16.422 1.00 76.94 92 GLN A N 1
ATOM 714 C CA . GLN A 1 92 ? 0.131 -6.500 16.044 1.00 76.94 92 GLN A CA 1
ATOM 715 C C . GLN A 1 92 ? 1.421 -6.556 16.878 1.00 76.94 92 GLN A C 1
ATOM 717 O O . GLN A 1 92 ? 1.921 -7.645 17.145 1.00 76.94 92 GLN A O 1
ATOM 722 N N . ASP A 1 93 ? 1.910 -5.411 17.357 1.00 80.38 93 ASP A N 1
ATOM 723 C CA . ASP A 1 93 ? 3.145 -5.332 18.146 1.00 80.38 93 ASP A CA 1
ATOM 724 C C . ASP A 1 93 ? 2.939 -5.655 19.637 1.00 80.38 93 ASP A C 1
ATOM 726 O O . ASP A 1 93 ? 3.864 -5.519 20.436 1.00 80.38 93 ASP A O 1
ATOM 730 N N . ASN A 1 94 ? 1.720 -6.039 20.041 1.00 67.81 94 ASN A N 1
ATOM 731 C CA . ASN A 1 94 ? 1.308 -6.382 21.410 1.00 67.81 94 ASN A CA 1
ATOM 732 C C . ASN A 1 94 ? 1.586 -5.308 22.486 1.00 67.81 94 ASN A C 1
ATOM 734 O O . ASN A 1 94 ? 1.308 -5.519 23.664 1.00 67.81 94 ASN A O 1
ATOM 738 N N . ALA A 1 95 ? 2.094 -4.138 22.092 1.00 78.75 95 ALA A N 1
ATOM 739 C CA . ALA A 1 95 ? 2.415 -3.023 22.976 1.00 78.75 95 ALA A CA 1
ATOM 740 C C . ALA A 1 95 ? 1.165 -2.376 23.591 1.00 78.75 95 ALA A C 1
ATOM 742 O O . ALA A 1 95 ? 1.250 -1.690 24.608 1.00 78.75 95 ALA A O 1
ATOM 743 N N . PHE A 1 96 ? 0.000 -2.585 22.973 1.00 83.31 96 PHE A N 1
ATOM 744 C CA . PHE A 1 96 ? -1.260 -2.032 23.431 1.00 83.31 96 PHE A CA 1
ATOM 745 C C . PHE A 1 96 ? -2.424 -2.989 23.172 1.00 83.31 96 PHE A C 1
ATOM 747 O O . PHE A 1 96 ? -2.598 -3.485 22.055 1.00 83.31 96 PHE A O 1
ATOM 754 N N . SER A 1 97 ? -3.244 -3.196 24.202 1.00 87.12 97 SER A N 1
ATOM 755 C CA . SER A 1 97 ? -4.488 -3.954 24.121 1.00 87.12 97 SER A CA 1
ATOM 756 C C . SER A 1 97 ? -5.606 -3.273 24.911 1.00 87.12 97 SER A C 1
ATOM 758 O O . SER A 1 97 ? -5.366 -2.517 25.852 1.00 87.12 97 SER A O 1
ATOM 760 N N . VAL A 1 98 ? -6.840 -3.529 24.491 1.00 88.00 98 VAL A N 1
ATOM 761 C CA . VAL A 1 98 ? -8.074 -3.051 25.107 1.00 88.00 98 VAL A CA 1
ATOM 762 C C . VAL A 1 98 ? -8.981 -4.248 25.348 1.00 88.00 98 VAL A C 1
ATOM 764 O O . VAL A 1 98 ? -9.154 -5.084 24.463 1.00 88.00 98 VAL A O 1
ATOM 767 N N . GLY A 1 99 ? -9.600 -4.296 26.524 1.00 86.00 99 GLY A N 1
ATOM 768 C CA . GLY A 1 99 ? -10.623 -5.275 26.876 1.00 86.00 99 GLY A CA 1
ATOM 769 C C . GLY A 1 99 ? -10.171 -6.348 27.869 1.00 86.00 99 GLY A C 1
ATOM 770 O O . GLY A 1 99 ? -9.055 -6.280 28.381 1.00 86.00 99 GLY A O 1
ATOM 771 N N . PRO A 1 100 ? -11.051 -7.317 28.180 1.00 91.25 100 PRO A N 1
ATOM 772 C CA . PRO A 1 100 ? -12.390 -7.501 27.608 1.00 91.25 100 PRO A CA 1
ATOM 773 C C . PRO A 1 100 ? -13.379 -6.398 28.018 1.00 91.25 100 PRO A C 1
ATOM 775 O O . PRO A 1 100 ? -13.539 -6.099 29.199 1.00 91.25 100 PRO A O 1
ATOM 778 N N . ILE A 1 101 ? -14.062 -5.798 27.039 1.00 90.94 101 ILE A N 1
ATOM 779 C CA . ILE A 1 101 ? -15.119 -4.803 27.258 1.00 90.94 101 ILE A CA 1
ATOM 780 C C . ILE A 1 101 ? -16.479 -5.492 27.208 1.00 90.94 101 ILE A C 1
ATOM 782 O O . ILE A 1 101 ? -16.829 -6.143 26.221 1.00 90.94 101 ILE A O 1
ATOM 786 N N . ASN A 1 102 ? -17.253 -5.291 28.273 1.00 93.81 102 ASN A N 1
ATOM 787 C CA . ASN A 1 102 ? -18.671 -5.602 28.341 1.00 93.81 102 ASN A CA 1
ATOM 788 C C . ASN A 1 102 ? -19.427 -4.290 28.571 1.00 93.81 102 ASN A C 1
ATOM 790 O O . ASN A 1 102 ? -19.257 -3.661 29.614 1.00 93.81 102 ASN A O 1
ATOM 794 N N . LEU A 1 103 ? -20.205 -3.852 27.583 1.00 93.00 103 LEU A N 1
ATOM 795 C CA . LEU A 1 103 ? -20.928 -2.581 27.625 1.00 93.00 103 LEU A CA 1
ATOM 796 C C . LEU A 1 103 ? -22.294 -2.755 26.973 1.00 93.00 103 LEU A C 1
ATOM 798 O O . LEU A 1 103 ? -22.391 -3.289 25.873 1.00 93.00 103 LEU A O 1
ATOM 802 N N . THR A 1 104 ? -23.326 -2.250 27.633 1.00 95.06 104 THR A N 1
ATOM 803 C CA . THR A 1 104 ? -24.696 -2.231 27.130 1.00 95.06 104 THR A CA 1
ATOM 804 C C . THR A 1 104 ? -25.152 -0.780 27.076 1.00 95.06 104 THR A C 1
ATOM 806 O O . THR A 1 104 ? -25.200 -0.129 28.112 1.00 95.06 104 THR A O 1
ATOM 809 N N . ILE A 1 105 ? -25.478 -0.286 25.883 1.00 94.56 105 ILE A N 1
ATOM 810 C CA . ILE A 1 105 ? -25.974 1.074 25.645 1.00 94.56 105 ILE A CA 1
ATOM 811 C C . ILE A 1 105 ? -27.439 0.983 25.239 1.00 94.56 105 ILE A C 1
ATOM 813 O O . ILE A 1 105 ? -27.780 0.247 24.310 1.00 94.56 105 ILE A O 1
ATOM 817 N N . LYS A 1 106 ? -28.313 1.736 25.902 1.00 95.44 106 LYS A N 1
ATOM 818 C CA . LYS A 1 106 ? -29.738 1.808 25.563 1.00 95.44 106 LYS A CA 1
ATOM 819 C C . LYS A 1 106 ? -30.040 3.016 24.683 1.00 95.44 106 LYS A C 1
ATOM 821 O O . LYS A 1 106 ? -29.362 4.041 24.721 1.00 95.44 106 LYS A O 1
ATOM 826 N N . ARG A 1 107 ? -31.091 2.915 23.869 1.00 94.06 107 ARG A N 1
ATOM 827 C CA . ARG A 1 107 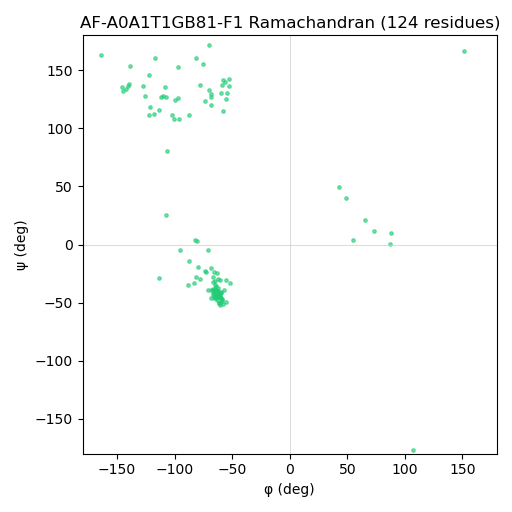? -31.523 4.030 23.021 1.00 94.06 107 ARG A CA 1
ATOM 828 C C . ARG A 1 107 ? -31.896 5.249 23.873 1.00 94.06 107 ARG A C 1
ATOM 830 O O . ARG A 1 107 ? -32.694 5.137 24.798 1.00 94.06 107 ARG A O 1
ATOM 837 N N . GLY A 1 108 ? -31.349 6.411 23.513 1.00 94.38 108 GLY A N 1
ATOM 838 C CA . GLY A 1 108 ? -31.566 7.679 24.224 1.00 94.38 108 GLY A CA 1
ATOM 839 C C . GLY A 1 108 ? -30.608 7.922 25.394 1.00 94.38 108 GLY A C 1
ATOM 840 O O . GLY A 1 108 ? -30.706 8.956 26.046 1.00 94.38 108 GLY A O 1
ATOM 841 N N . GLU A 1 109 ? -29.680 7.001 25.655 1.00 94.81 109 GLU A N 1
ATOM 842 C CA . GLU A 1 109 ? -28.662 7.148 26.691 1.00 94.81 109 GLU A CA 1
ATOM 843 C C . GLU A 1 109 ? -27.524 8.076 26.238 1.00 94.81 109 GLU A C 1
ATOM 845 O O . GLU A 1 109 ? -27.045 7.986 25.105 1.00 94.81 109 GLU A O 1
ATOM 850 N N . LEU A 1 110 ? -27.076 8.961 27.135 1.00 93.31 110 LEU A N 1
ATOM 851 C CA . LEU A 1 110 ? -25.877 9.774 26.946 1.00 93.31 110 LEU A CA 1
ATOM 852 C C . LEU A 1 110 ? -24.731 9.168 27.757 1.00 93.31 110 LEU A C 1
ATOM 854 O O . LEU A 1 110 ? -24.739 9.216 28.986 1.00 93.31 110 LEU A O 1
ATOM 858 N N . LEU A 1 111 ? -23.739 8.621 27.058 1.00 92.19 111 LEU A N 1
ATOM 859 C CA . LEU A 1 111 ? -22.568 7.986 27.656 1.00 92.19 111 LEU A CA 1
ATOM 860 C C . LEU A 1 111 ? -21.325 8.861 27.464 1.00 92.19 111 LEU A C 1
ATOM 862 O O . LEU A 1 111 ? -21.060 9.341 26.363 1.00 92.19 111 LEU A O 1
ATOM 866 N N . PHE A 1 112 ? -20.523 9.010 28.519 1.00 92.06 112 PHE A N 1
ATOM 867 C CA . PHE A 1 112 ? -19.214 9.659 28.453 1.00 92.06 112 PHE A CA 1
ATOM 868 C C . PHE A 1 112 ? -18.100 8.620 28.572 1.00 92.06 112 PHE A C 1
ATOM 870 O O . PHE A 1 112 ? -18.056 7.853 29.532 1.00 92.06 112 PHE A O 1
ATOM 877 N N . LEU A 1 113 ? -17.167 8.629 27.621 1.00 90.94 113 LEU A N 1
ATOM 878 C CA . LEU A 1 113 ? -15.979 7.782 27.651 1.00 90.94 113 LEU A CA 1
ATOM 879 C C . LEU A 1 113 ? -14.770 8.595 28.132 1.00 90.94 113 LEU A C 1
ATOM 881 O O . LEU A 1 113 ? -14.251 9.442 27.406 1.00 90.94 113 LEU A O 1
ATOM 885 N N . ILE A 1 114 ? -14.314 8.333 29.358 1.00 92.12 114 ILE A N 1
ATOM 886 C CA . ILE A 1 114 ? -13.208 9.053 30.011 1.00 92.12 114 ILE A CA 1
ATOM 887 C C . ILE A 1 114 ? -12.015 8.132 30.300 1.00 92.12 114 ILE A C 1
ATOM 889 O O . ILE A 1 114 ? -12.142 6.911 30.308 1.00 92.12 114 ILE A O 1
ATOM 893 N N . GLY A 1 115 ? -10.830 8.713 30.510 1.00 89.38 115 GLY A N 1
ATOM 894 C CA . GLY A 1 115 ? -9.604 7.970 30.828 1.00 89.38 115 GLY A CA 1
ATOM 895 C C . GLY A 1 115 ? -8.331 8.672 30.348 1.00 89.38 115 GLY A C 1
ATOM 896 O O . GLY A 1 115 ? -8.397 9.584 29.524 1.00 89.38 115 GLY A O 1
ATOM 897 N N . GLY A 1 116 ? -7.166 8.229 30.826 1.00 88.88 116 GLY A N 1
ATOM 898 C CA . GLY A 1 116 ? -5.857 8.809 30.483 1.00 88.88 116 GLY A CA 1
ATOM 899 C C . GLY A 1 116 ? -5.398 8.558 29.038 1.00 88.88 116 GLY A C 1
ATOM 900 O O . GLY A 1 116 ? -6.020 7.803 28.286 1.00 88.88 116 GLY A O 1
ATOM 901 N N . ASN A 1 117 ? -4.303 9.196 28.620 1.00 86.81 117 ASN A N 1
ATOM 902 C CA . ASN A 1 117 ? -3.698 8.935 27.309 1.00 86.81 117 ASN A CA 1
ATOM 903 C C . ASN A 1 117 ? -3.305 7.457 27.188 1.00 86.81 117 ASN A C 1
ATOM 905 O O . ASN A 1 117 ? -2.803 6.868 28.140 1.00 86.81 117 ASN A O 1
ATOM 909 N N . GLY A 1 118 ? -3.579 6.850 26.032 1.00 82.94 118 GLY A N 1
ATOM 910 C CA . GLY A 1 118 ? -3.304 5.428 25.816 1.00 82.94 118 GLY A CA 1
ATOM 911 C C . GLY A 1 118 ? -4.258 4.468 26.533 1.00 82.94 118 GLY A C 1
ATOM 912 O O . GLY A 1 118 ? -3.987 3.285 26.554 1.00 82.94 118 GLY A O 1
ATOM 913 N N . SER A 1 119 ? -5.389 4.916 27.092 1.00 84.25 119 SER A N 1
ATOM 914 C CA . SER A 1 119 ? -6.359 4.011 27.739 1.00 84.25 119 SER A CA 1
ATOM 915 C C . SER A 1 119 ? -7.304 3.276 26.770 1.00 84.25 119 SER A C 1
ATOM 917 O O . SER A 1 119 ? -8.226 2.604 27.216 1.00 84.25 119 SER A O 1
ATOM 919 N N . GLY A 1 120 ? -7.150 3.456 25.451 1.00 85.69 120 GLY A N 1
ATOM 920 C CA . GLY A 1 120 ? -7.959 2.753 24.438 1.00 85.69 120 GLY A CA 1
ATOM 921 C C . GLY A 1 120 ? -9.271 3.406 24.025 1.00 85.69 120 GLY A C 1
ATOM 922 O O . GLY A 1 120 ? -10.045 2.791 23.302 1.00 85.69 120 GLY A O 1
ATOM 923 N N . LYS A 1 121 ? -9.527 4.654 24.432 1.00 91.25 121 LYS A N 1
ATOM 924 C CA . LYS A 1 121 ? -10.790 5.353 24.119 1.00 91.25 121 LYS A CA 1
ATOM 925 C C . LYS A 1 121 ? -11.037 5.497 22.618 1.00 91.25 121 LYS A C 1
ATOM 927 O O . LYS A 1 121 ? -12.110 5.149 22.147 1.00 91.25 121 LYS A O 1
ATOM 932 N N . SER A 1 122 ? -10.036 5.973 21.874 1.00 87.19 122 SER A N 1
ATOM 933 C CA . SER A 1 122 ? -10.142 6.120 20.417 1.00 87.19 122 SER A CA 1
ATOM 934 C C . SER A 1 122 ? -10.287 4.768 19.721 1.00 87.19 122 SER A C 1
ATOM 936 O O . SER A 1 122 ? -11.028 4.671 18.757 1.00 87.19 122 SER A O 1
ATOM 938 N N . THR A 1 123 ? -9.633 3.727 20.245 1.00 88.94 123 THR A N 1
ATOM 939 C CA . THR A 1 123 ? -9.749 2.352 19.742 1.00 88.94 123 THR A CA 1
ATOM 940 C C . THR A 1 123 ? -11.140 1.761 19.966 1.00 88.94 123 THR A C 1
ATOM 942 O O . THR A 1 123 ? -11.583 0.955 19.167 1.00 88.94 123 THR A O 1
ATOM 945 N N . LEU A 1 124 ? -11.833 2.134 21.047 1.00 87.00 124 LEU A N 1
ATOM 946 C CA . LEU A 1 124 ? -13.206 1.688 21.306 1.00 87.00 124 LEU A CA 1
ATOM 947 C C . LEU A 1 124 ? -14.245 2.456 20.471 1.00 87.00 124 LEU A C 1
ATOM 949 O O . LEU A 1 124 ? -15.316 1.928 20.191 1.00 87.00 124 LEU A O 1
ATOM 953 N N . ALA A 1 125 ? -13.960 3.712 20.127 1.00 82.88 125 ALA A N 1
ATOM 954 C CA . ALA A 1 125 ? -14.894 4.587 19.418 1.00 82.88 125 ALA A CA 1
ATOM 955 C C . ALA A 1 125 ? -14.831 4.476 17.882 1.00 82.88 125 ALA A C 1
ATOM 957 O O . ALA A 1 125 ? -15.719 5.010 17.218 1.00 82.88 125 ALA A O 1
ATOM 958 N N . MET A 1 126 ? -13.787 3.849 17.330 1.00 72.62 126 MET A N 1
ATOM 959 C CA . MET A 1 126 ? -13.528 3.713 15.889 1.00 72.62 126 MET A CA 1
ATOM 960 C C . MET A 1 126 ? -13.742 2.273 15.435 1.00 72.62 126 MET A C 1
ATOM 962 O O . MET A 1 126 ? -14.389 2.102 14.379 1.00 72.62 126 MET A O 1
#